Protein AF-A0A6S6XFE7-F1 (afdb_monomer)

Solvent-accessible surface area (backbone atoms only — not comparable to full-atom values): 9007 Å² total; per-residue (Å²): 123,80,76,71,53,58,62,53,54,54,52,50,56,54,49,50,52,53,52,51,52,51,52,52,52,51,52,53,51,52,51,51,49,54,49,52,53,47,33,71,75,68,75,52,85,57,64,68,59,50,47,52,50,53,47,52,53,53,53,48,52,41,51,51,50,44,54,56,30,67,76,46,82,43,77,68,50,52,52,58,37,51,48,53,51,55,52,50,51,60,73,65,46,89,60,57,76,66,56,47,50,51,51,52,52,50,50,51,48,55,51,46,48,57,58,59,51,49,52,60,62,48,60,55,55,54,54,51,53,56,49,56,53,51,55,53,56,55,62,59,65,76,60,70,86,85,79,84,86,74,82,87,81,83,135

Structure (mmCIF, N/CA/C/O backbone):
data_AF-A0A6S6XFE7-F1
#
_entry.id   AF-A0A6S6XFE7-F1
#
loop_
_atom_site.group_PDB
_atom_site.id
_atom_site.type_symbol
_atom_site.label_atom_id
_atom_site.label_alt_id
_atom_site.label_comp_id
_atom_site.label_asym_id
_atom_site.label_entity_id
_atom_site.label_seq_id
_atom_site.pdbx_PDB_ins_code
_atom_site.Cartn_x
_atom_site.Cartn_y
_atom_site.Cartn_z
_atom_site.occupancy
_atom_site.B_iso_or_equiv
_atom_site.auth_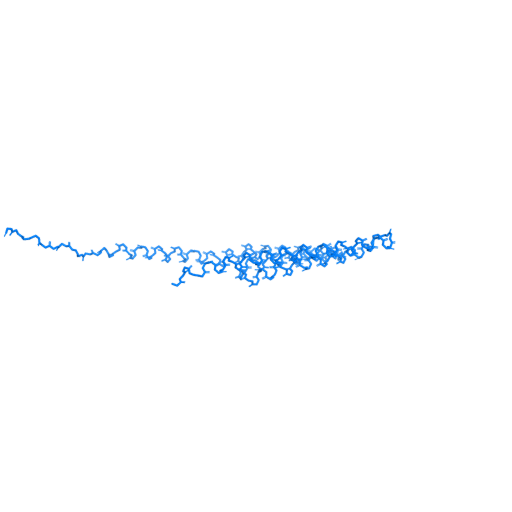seq_id
_atom_site.auth_comp_id
_atom_site.auth_asym_id
_atom_site.auth_atom_id
_atom_site.pdbx_PDB_model_num
ATOM 1 N N . MET A 1 1 ? -7.967 8.789 38.220 1.00 50.25 1 MET A N 1
ATOM 2 C CA . MET A 1 1 ? -7.028 7.968 37.408 1.00 50.25 1 MET A CA 1
ATOM 3 C C . MET A 1 1 ? -7.145 8.187 35.886 1.00 50.25 1 MET A C 1
ATOM 5 O O . MET A 1 1 ? -6.131 8.086 35.208 1.00 50.25 1 MET A O 1
ATOM 9 N N . ARG A 1 2 ? -8.332 8.508 35.330 1.00 52.59 2 ARG A N 1
ATOM 10 C CA . ARG A 1 2 ? -8.575 8.662 33.872 1.00 52.59 2 ARG A CA 1
ATOM 11 C C . ARG A 1 2 ? -7.815 9.801 33.164 1.00 52.59 2 ARG A C 1
ATOM 13 O O . ARG A 1 2 ? -7.691 9.763 31.944 1.00 52.59 2 ARG A O 1
ATOM 20 N N . GLU A 1 3 ? -7.271 10.774 33.892 1.00 58.19 3 GLU A N 1
ATOM 21 C CA . GLU A 1 3 ? -6.638 11.957 33.281 1.00 58.19 3 GLU A CA 1
ATOM 22 C C . GLU A 1 3 ? -5.161 11.768 32.900 1.00 58.19 3 GLU A C 1
ATOM 24 O O . GLU A 1 3 ? -4.676 12.426 31.985 1.00 58.19 3 GLU A O 1
ATOM 29 N N . LYS A 1 4 ? -4.448 10.803 33.503 1.00 55.44 4 LYS A N 1
ATOM 30 C CA . LYS A 1 4 ? -3.027 10.549 33.187 1.00 55.44 4 LYS A CA 1
ATOM 31 C C . LYS A 1 4 ? -2.800 9.601 31.999 1.00 55.44 4 LYS A C 1
ATOM 33 O O . LYS A 1 4 ? -1.686 9.538 31.490 1.00 55.44 4 LYS A O 1
ATOM 38 N N . MET A 1 5 ? -3.830 8.894 31.521 1.00 57.75 5 MET A N 1
ATOM 39 C CA . MET A 1 5 ? -3.700 7.915 30.422 1.00 57.75 5 MET A CA 1
ATOM 40 C C . MET A 1 5 ? -3.856 8.531 29.024 1.00 57.75 5 MET A C 1
ATOM 42 O O . MET A 1 5 ? -3.218 8.073 28.077 1.00 57.75 5 MET A O 1
ATOM 46 N N . ARG A 1 6 ? -4.647 9.605 28.895 1.00 61.66 6 ARG A N 1
ATOM 47 C CA . ARG A 1 6 ? -4.814 10.349 27.633 1.00 61.66 6 ARG A CA 1
ATOM 48 C C . ARG A 1 6 ? -3.485 10.854 27.036 1.00 61.66 6 ARG A C 1
ATOM 50 O O . ARG A 1 6 ? -3.272 10.619 25.846 1.00 61.66 6 ARG A O 1
ATOM 57 N N . PRO A 1 7 ? -2.556 11.464 27.804 1.00 68.69 7 PRO A N 1
ATOM 58 C CA . PRO A 1 7 ? -1.298 11.942 27.230 1.00 68.69 7 PRO A CA 1
ATOM 59 C C . PRO A 1 7 ? -0.345 10.811 26.817 1.00 68.69 7 PRO A C 1
ATOM 61 O O . PRO A 1 7 ? 0.437 11.001 25.893 1.00 68.69 7 PRO A O 1
ATOM 64 N N . VAL A 1 8 ? -0.404 9.633 27.448 1.00 70.88 8 VAL A N 1
ATOM 65 C CA . VAL A 1 8 ? 0.474 8.496 27.103 1.00 70.88 8 VAL A CA 1
ATOM 66 C C . VAL A 1 8 ? 0.076 7.889 25.759 1.00 70.88 8 VAL A C 1
ATOM 68 O O . VAL A 1 8 ? 0.927 7.691 24.898 1.00 70.88 8 VAL A O 1
ATOM 71 N N . ILE A 1 9 ? -1.223 7.669 25.546 1.00 76.25 9 ILE A N 1
ATOM 72 C CA . ILE A 1 9 ? -1.749 7.104 24.294 1.00 76.25 9 ILE A CA 1
ATOM 73 C C . ILE A 1 9 ? -1.513 8.074 23.127 1.00 76.25 9 ILE A C 1
ATOM 75 O O . ILE A 1 9 ? -1.117 7.652 22.040 1.00 76.25 9 ILE A O 1
ATOM 79 N N . SER A 1 10 ? -1.682 9.381 23.363 1.00 73.31 10 SER A N 1
ATOM 80 C CA . SER A 1 10 ? -1.418 10.403 22.344 1.00 73.31 10 SER A CA 1
ATOM 81 C C . SER A 1 10 ? 0.065 10.475 21.969 1.00 73.31 10 SER A C 1
ATOM 83 O O . SER A 1 10 ? 0.390 10.555 20.786 1.00 73.31 10 SER A O 1
ATOM 85 N N . LYS A 1 11 ? 0.974 10.388 22.952 1.00 78.38 11 LYS A N 1
ATOM 86 C CA . LYS A 1 11 ? 2.424 10.335 22.703 1.00 78.38 11 LYS A CA 1
ATOM 87 C C . LYS A 1 11 ? 2.825 9.078 21.934 1.00 78.38 11 LYS A C 1
ATOM 89 O O . LYS A 1 11 ? 3.657 9.159 21.039 1.00 78.38 11 LYS A O 1
ATOM 94 N N . LEU A 1 12 ? 2.215 7.936 22.250 1.00 79.50 12 LEU A N 1
ATOM 95 C CA . LEU A 1 12 ? 2.511 6.670 21.583 1.00 79.50 12 LEU A CA 1
ATOM 96 C C . LEU A 1 12 ? 2.054 6.679 20.117 1.00 79.50 12 LEU A C 1
ATOM 98 O O . LEU A 1 12 ? 2.823 6.297 19.243 1.00 79.50 12 LEU A O 1
ATOM 102 N N . SER A 1 13 ? 0.845 7.179 19.831 1.00 80.12 13 SER A N 1
ATOM 103 C CA . SER A 1 13 ? 0.352 7.313 18.451 1.00 80.12 13 SER A CA 1
ATOM 104 C C . SER A 1 13 ? 1.243 8.242 17.622 1.00 80.12 13 SER A C 1
ATOM 106 O O . SER A 1 13 ? 1.558 7.917 16.482 1.00 80.12 13 SER A O 1
ATOM 108 N N . HIS A 1 14 ? 1.684 9.358 18.208 1.00 82.12 14 HIS A N 1
ATOM 109 C CA . HIS A 1 14 ? 2.582 10.305 17.549 1.00 82.12 14 HIS A CA 1
ATOM 110 C C . HIS A 1 14 ? 3.985 9.715 17.318 1.00 82.12 14 HIS A C 1
ATOM 112 O O . HIS A 1 14 ? 4.611 9.969 16.292 1.00 82.12 14 HIS A O 1
ATOM 118 N N . LEU A 1 15 ? 4.489 8.898 18.250 1.00 84.81 15 LEU A N 1
ATOM 119 C CA . LEU A 1 15 ? 5.758 8.190 18.078 1.00 84.81 15 LEU A CA 1
ATOM 120 C C . LEU A 1 15 ? 5.676 7.175 16.933 1.00 84.81 15 LEU A C 1
ATOM 122 O O . LEU A 1 15 ? 6.583 7.124 16.108 1.00 84.81 15 LEU A O 1
ATOM 126 N N . LEU A 1 16 ? 4.588 6.401 16.848 1.00 83.06 16 LEU A N 1
ATOM 127 C CA . LEU A 1 16 ? 4.411 5.441 15.756 1.00 83.06 16 LEU A CA 1
ATOM 128 C C . LEU A 1 16 ? 4.315 6.122 14.393 1.00 83.06 16 LEU A C 1
ATOM 130 O O . LEU A 1 16 ? 4.826 5.582 13.418 1.00 83.06 16 LEU A O 1
ATOM 134 N N . GLU A 1 17 ? 3.705 7.299 14.316 1.00 82.44 17 GLU A N 1
ATOM 135 C CA . GLU A 1 17 ? 3.615 8.068 13.076 1.00 82.44 17 GLU A CA 1
ATOM 136 C C . GLU A 1 17 ? 4.996 8.525 12.589 1.00 82.44 17 GLU A C 1
ATOM 138 O O . GLU A 1 17 ? 5.351 8.283 11.434 1.00 82.44 17 GLU A O 1
ATOM 143 N N . ILE A 1 18 ? 5.819 9.073 13.491 1.00 88.62 18 ILE A N 1
ATOM 144 C CA . ILE A 1 18 ? 7.201 9.465 13.177 1.00 88.62 18 ILE A CA 1
ATOM 145 C C . ILE A 1 18 ? 8.028 8.250 12.749 1.00 88.62 18 ILE A C 1
ATOM 147 O O . ILE A 1 18 ? 8.704 8.294 11.723 1.00 88.62 18 ILE A O 1
ATOM 151 N N . VAL A 1 19 ? 7.973 7.160 13.518 1.00 87.94 19 VAL A N 1
ATOM 152 C CA . VAL A 1 19 ? 8.752 5.945 13.242 1.00 87.94 19 VAL A CA 1
ATOM 153 C C . VAL A 1 19 ? 8.346 5.338 11.899 1.00 87.94 19 VAL A C 1
ATOM 155 O O . VAL A 1 19 ? 9.211 5.028 11.085 1.00 87.94 19 VAL A O 1
ATOM 158 N N . THR A 1 20 ? 7.044 5.222 11.628 1.00 84.44 20 THR A N 1
ATOM 159 C CA . THR A 1 20 ? 6.536 4.663 10.366 1.00 84.44 20 THR A CA 1
ATOM 160 C C . THR A 1 20 ? 6.945 5.530 9.179 1.00 84.44 20 THR A C 1
ATOM 162 O O . THR A 1 20 ? 7.426 5.004 8.180 1.00 84.44 20 THR A O 1
ATOM 165 N N . SER A 1 21 ? 6.823 6.855 9.300 1.00 87.81 21 SER A N 1
ATOM 166 C CA . SER A 1 21 ? 7.243 7.792 8.254 1.00 87.81 21 SER A CA 1
ATOM 167 C C . SER A 1 21 ? 8.740 7.666 7.949 1.00 87.81 21 SER A C 1
ATOM 169 O O . SER A 1 21 ? 9.130 7.521 6.790 1.00 87.81 21 SER A O 1
ATOM 171 N N . LEU A 1 22 ? 9.583 7.608 8.986 1.00 92.38 22 LEU A N 1
ATOM 172 C CA . LEU A 1 22 ? 11.029 7.453 8.830 1.00 92.38 22 LEU A CA 1
ATOM 173 C C . LEU A 1 22 ? 11.400 6.125 8.155 1.00 92.38 22 LEU A C 1
ATOM 175 O O . LEU A 1 22 ? 12.251 6.100 7.268 1.00 92.38 22 LEU A O 1
ATOM 179 N N . ILE A 1 23 ? 10.743 5.031 8.549 1.00 88.56 23 ILE A N 1
ATOM 180 C CA . ILE A 1 23 ? 10.961 3.701 7.974 1.00 88.56 23 ILE A CA 1
ATOM 181 C C . ILE A 1 23 ? 10.604 3.683 6.478 1.00 88.56 23 ILE A C 1
ATOM 183 O O . ILE A 1 23 ? 11.385 3.163 5.679 1.00 88.56 23 ILE A O 1
ATOM 187 N N . ILE A 1 24 ? 9.471 4.280 6.086 1.00 88.00 24 ILE A N 1
ATOM 188 C CA . ILE A 1 24 ? 9.057 4.367 4.675 1.00 88.00 24 ILE A CA 1
ATOM 189 C C . ILE A 1 24 ? 10.077 5.169 3.875 1.00 88.00 24 ILE A C 1
ATOM 191 O O . ILE A 1 24 ? 10.543 4.705 2.836 1.00 88.00 24 ILE A O 1
ATOM 195 N N . ILE A 1 25 ? 10.454 6.351 4.370 1.00 91.94 25 ILE A N 1
ATOM 196 C CA . ILE A 1 25 ? 11.419 7.220 3.692 1.00 91.94 25 ILE A CA 1
ATOM 197 C C . ILE A 1 25 ? 12.747 6.484 3.498 1.00 91.94 25 ILE A C 1
ATOM 199 O O . ILE A 1 25 ? 13.281 6.477 2.391 1.00 91.94 25 ILE A O 1
ATOM 203 N N . ALA A 1 26 ? 13.257 5.819 4.538 1.00 91.38 26 ALA A N 1
ATOM 204 C CA . ALA A 1 26 ? 14.511 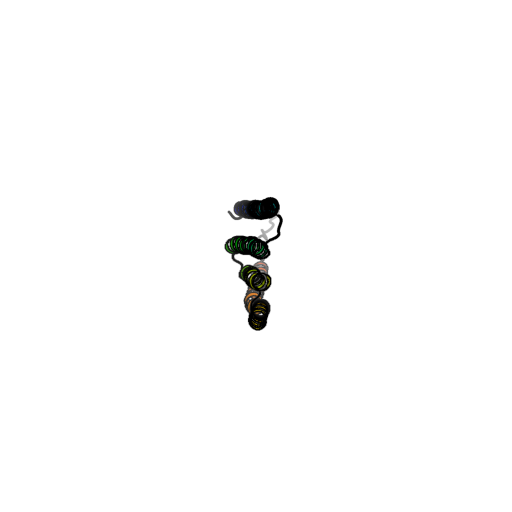5.078 4.463 1.00 91.38 26 ALA A CA 1
ATOM 205 C C . ALA A 1 26 ? 14.447 3.921 3.453 1.00 91.38 26 ALA A C 1
ATOM 207 O O . ALA A 1 26 ? 15.374 3.747 2.664 1.00 91.38 26 ALA A O 1
ATOM 208 N N . ALA A 1 27 ? 13.361 3.146 3.435 1.00 89.75 27 ALA A N 1
ATOM 209 C CA . ALA A 1 27 ? 13.211 2.030 2.504 1.00 89.75 27 ALA A CA 1
ATOM 210 C C . ALA A 1 27 ? 13.057 2.475 1.049 1.00 89.75 27 ALA A C 1
ATOM 212 O O . ALA A 1 27 ? 13.689 1.899 0.163 1.00 89.75 27 ALA A O 1
ATOM 213 N N . VAL A 1 28 ? 12.267 3.523 0.804 1.00 90.44 28 VAL A N 1
ATOM 214 C CA . VAL A 1 28 ? 12.125 4.113 -0.531 1.00 90.44 28 VAL A CA 1
ATOM 215 C C . VAL A 1 28 ? 13.466 4.681 -0.995 1.00 90.44 28 VAL A C 1
ATOM 217 O O . VAL A 1 28 ? 13.889 4.392 -2.111 1.00 90.44 28 VAL A O 1
ATOM 220 N N . ALA A 1 29 ? 14.185 5.409 -0.134 1.00 93.19 29 ALA A N 1
ATOM 221 C CA . ALA A 1 29 ? 15.499 5.960 -0.459 1.00 93.19 29 ALA A CA 1
ATOM 222 C C . ALA A 1 29 ? 16.529 4.865 -0.774 1.00 93.19 29 ALA A C 1
ATOM 224 O O . ALA A 1 29 ? 17.205 4.944 -1.799 1.00 93.19 29 ALA A O 1
ATOM 225 N N . MET A 1 30 ? 16.621 3.821 0.058 1.00 91.25 30 MET A N 1
ATOM 226 C CA . MET A 1 30 ? 17.517 2.686 -0.186 1.00 91.25 30 MET A CA 1
ATOM 227 C C . MET A 1 30 ? 17.195 1.980 -1.500 1.00 91.25 30 MET A C 1
ATOM 229 O O . MET A 1 30 ? 18.103 1.634 -2.253 1.00 91.25 30 MET A O 1
ATOM 233 N N . GLY A 1 31 ? 15.915 1.776 -1.799 1.00 89.25 31 GLY A N 1
ATOM 234 C CA . GLY A 1 31 ? 15.532 1.086 -3.017 1.00 89.25 31 GLY A CA 1
ATOM 235 C C . GLY A 1 31 ? 15.735 1.936 -4.283 1.00 89.25 31 GLY A C 1
ATOM 236 O O . GLY A 1 31 ? 16.227 1.404 -5.276 1.00 89.25 31 GLY A O 1
ATOM 237 N N . ILE A 1 32 ? 15.475 3.251 -4.235 1.00 90.62 32 ILE A N 1
ATOM 238 C CA . ILE A 1 32 ? 15.836 4.182 -5.322 1.00 90.62 32 ILE A CA 1
ATOM 239 C C . ILE A 1 32 ? 17.350 4.180 -5.534 1.00 90.62 32 ILE A C 1
ATOM 241 O O . ILE A 1 32 ? 17.804 4.076 -6.670 1.00 90.62 32 ILE A O 1
ATOM 245 N N . PHE A 1 33 ? 18.135 4.255 -4.456 1.00 92.62 33 PHE A N 1
ATOM 246 C CA . PHE A 1 33 ? 19.593 4.219 -4.533 1.00 92.62 33 PHE A CA 1
ATOM 247 C C . PHE A 1 33 ? 20.095 2.923 -5.179 1.00 92.62 33 PHE A C 1
ATOM 249 O O . PHE A 1 33 ? 20.911 2.967 -6.096 1.00 92.62 33 PHE A O 1
ATOM 256 N N . HIS A 1 34 ? 19.563 1.773 -4.759 1.00 89.62 34 HIS A N 1
ATOM 257 C CA . HIS A 1 34 ? 19.908 0.478 -5.340 1.00 89.62 34 HIS A CA 1
ATOM 258 C C . HIS A 1 34 ? 19.582 0.415 -6.841 1.00 89.62 34 HIS A C 1
ATOM 260 O O . HIS A 1 34 ? 20.397 -0.071 -7.624 1.00 89.62 34 HIS A O 1
ATOM 266 N N . MET A 1 35 ? 18.435 0.962 -7.260 1.00 88.50 35 MET A N 1
ATOM 267 C CA . MET A 1 35 ? 18.076 1.045 -8.679 1.00 88.50 35 MET A CA 1
ATOM 268 C C . MET A 1 35 ? 18.977 2.004 -9.464 1.00 88.50 35 MET A C 1
ATOM 270 O O . MET A 1 35 ? 19.424 1.673 -10.558 1.00 88.50 35 MET A O 1
ATOM 274 N N . ALA A 1 36 ? 19.300 3.167 -8.898 1.00 89.88 36 ALA A N 1
ATOM 275 C CA . ALA A 1 36 ? 20.181 4.143 -9.530 1.00 89.88 36 ALA A CA 1
ATOM 276 C C . ALA A 1 36 ? 21.588 3.572 -9.763 1.00 89.88 36 ALA A C 1
ATOM 278 O O . ALA A 1 36 ? 22.132 3.715 -10.857 1.00 89.88 36 ALA A O 1
ATOM 279 N N . VAL A 1 37 ? 22.151 2.874 -8.768 1.00 90.50 37 VAL A N 1
ATOM 280 C CA . VAL A 1 37 ? 23.436 2.172 -8.909 1.00 90.50 37 VAL A CA 1
ATOM 281 C C . VAL A 1 37 ? 23.342 1.103 -9.993 1.00 90.50 37 VAL A C 1
ATOM 283 O O . VAL A 1 37 ? 24.214 1.048 -10.853 1.00 90.50 37 VAL A O 1
ATOM 286 N N . TYR A 1 38 ? 22.276 0.298 -9.998 1.00 88.44 38 TYR A N 1
ATOM 287 C CA . TYR A 1 38 ? 22.088 -0.758 -10.991 1.00 88.44 38 TYR A CA 1
ATOM 288 C C . TYR A 1 38 ? 22.055 -0.223 -12.431 1.00 88.44 38 TYR A C 1
ATOM 290 O O . TYR A 1 38 ? 22.744 -0.764 -13.298 1.00 88.44 38 TYR A O 1
ATOM 298 N N . ILE A 1 39 ? 21.298 0.849 -12.681 1.00 89.75 39 ILE A N 1
ATOM 299 C CA . ILE A 1 39 ? 21.214 1.487 -14.004 1.00 89.75 39 ILE A CA 1
ATOM 300 C C . ILE A 1 39 ? 22.572 2.079 -14.388 1.00 89.75 39 ILE A C 1
ATOM 302 O O . ILE A 1 39 ? 23.023 1.906 -15.516 1.00 89.75 39 ILE A O 1
ATOM 306 N N . PHE A 1 40 ? 23.258 2.732 -13.446 1.00 90.12 40 PHE A N 1
ATOM 307 C CA . PHE A 1 40 ? 24.573 3.319 -13.698 1.00 90.12 40 PHE A CA 1
ATOM 308 C C . PHE A 1 40 ? 25.637 2.267 -14.047 1.00 90.12 40 PHE A C 1
ATOM 310 O O . PHE A 1 40 ? 26.477 2.512 -14.909 1.00 90.12 40 PHE A O 1
ATOM 317 N N . THR A 1 41 ? 25.609 1.091 -13.409 1.00 90.06 41 THR A N 1
ATOM 318 C CA . THR A 1 41 ? 26.601 0.033 -13.655 1.00 90.06 41 THR A CA 1
ATOM 319 C C . THR A 1 41 ? 26.321 -0.790 -14.907 1.00 90.06 41 THR A C 1
ATOM 321 O O . THR A 1 41 ? 27.268 -1.231 -15.550 1.00 90.06 41 THR A O 1
ATOM 324 N N . ASN A 1 42 ? 25.049 -1.033 -15.239 1.00 88.50 42 ASN A N 1
ATOM 325 C CA . ASN A 1 42 ? 24.672 -1.949 -16.324 1.00 88.50 42 ASN A CA 1
ATOM 326 C C . ASN A 1 42 ? 24.223 -1.227 -17.603 1.00 88.50 42 ASN A C 1
ATOM 328 O O . ASN A 1 42 ? 24.185 -1.848 -18.659 1.00 88.50 42 ASN A O 1
ATOM 332 N N . GLY A 1 43 ? 23.898 0.068 -17.527 1.00 86.44 43 GLY A N 1
ATOM 333 C CA . GLY A 1 43 ? 23.470 0.870 -18.676 1.00 86.44 43 GLY A CA 1
ATOM 334 C C . GLY A 1 43 ? 22.070 0.544 -19.207 1.00 86.44 43 GLY A C 1
ATOM 335 O O . GLY A 1 43 ? 21.684 1.103 -20.229 1.00 86.44 43 GLY A O 1
ATOM 336 N N . ASP A 1 44 ? 21.316 -0.325 -18.530 1.00 84.69 44 ASP A N 1
ATOM 337 C CA . ASP A 1 44 ? 19.974 -0.750 -18.935 1.00 84.69 44 ASP A CA 1
ATOM 338 C C . ASP A 1 44 ? 19.036 -0.883 -17.723 1.00 84.69 44 ASP A C 1
ATOM 340 O O . ASP A 1 44 ? 19.471 -1.060 -16.578 1.00 84.69 44 ASP A O 1
ATOM 344 N N . VAL A 1 45 ? 17.734 -0.781 -17.982 1.00 81.81 45 VAL A N 1
ATOM 345 C CA . VAL A 1 45 ? 16.668 -0.970 -16.999 1.00 81.81 45 VAL A CA 1
ATOM 346 C C . VAL A 1 45 ? 16.135 -2.390 -17.136 1.00 81.81 45 VAL A C 1
ATOM 348 O O . VAL A 1 45 ? 15.317 -2.692 -18.001 1.00 81.81 45 VAL A O 1
ATOM 351 N N . ASP A 1 46 ? 16.565 -3.269 -16.236 1.00 85.75 46 ASP A N 1
ATOM 352 C CA . ASP A 1 46 ? 16.009 -4.617 -16.148 1.00 85.75 46 ASP A CA 1
ATOM 353 C C . ASP A 1 46 ? 14.593 -4.558 -15.551 1.00 85.75 46 ASP A C 1
ATOM 355 O O . ASP A 1 46 ? 14.395 -4.280 -14.361 1.00 85.75 46 ASP A O 1
ATOM 359 N N . GLN A 1 47 ? 13.605 -4.840 -16.400 1.00 83.44 47 GLN A N 1
ATOM 360 C CA . GLN A 1 47 ? 12.186 -4.878 -16.055 1.00 83.44 47 GLN A CA 1
ATOM 361 C C . GLN A 1 47 ? 11.896 -5.810 -14.865 1.00 83.44 47 GLN A C 1
ATOM 363 O O . GLN A 1 47 ? 11.099 -5.468 -13.994 1.00 83.44 47 GLN A O 1
ATOM 368 N N . SER A 1 48 ? 12.592 -6.945 -14.754 1.00 84.88 48 SER A N 1
ATOM 369 C CA . SER A 1 48 ? 12.422 -7.889 -13.640 1.00 84.88 48 SER A CA 1
ATOM 370 C C . SER A 1 48 ? 12.917 -7.302 -12.315 1.00 84.88 48 SER A C 1
ATOM 372 O O . SER A 1 48 ? 12.292 -7.459 -11.257 1.00 84.88 48 SER A O 1
ATOM 374 N N . LYS A 1 49 ? 14.025 -6.552 -12.352 1.00 83.12 49 LYS A N 1
ATOM 375 C CA . LYS A 1 49 ? 14.545 -5.837 -11.175 1.00 83.12 49 LYS A CA 1
ATOM 376 C C . LYS A 1 49 ? 13.621 -4.700 -10.765 1.00 83.12 49 LYS A C 1
ATOM 378 O O . LYS A 1 49 ? 13.447 -4.471 -9.568 1.00 83.12 49 LYS A O 1
ATOM 383 N N . PHE A 1 50 ? 13.016 -4.019 -11.735 1.00 83.62 50 PHE A N 1
ATOM 384 C CA . PHE A 1 50 ? 12.013 -2.990 -11.492 1.00 83.62 50 PHE A CA 1
ATOM 385 C C . PHE A 1 50 ? 10.769 -3.583 -10.822 1.00 83.62 50 PHE A C 1
ATOM 387 O O . PHE A 1 50 ? 10.394 -3.139 -9.740 1.00 83.62 50 PHE A O 1
ATOM 394 N N . GLU A 1 51 ? 10.195 -4.653 -11.369 1.00 85.75 51 GLU A N 1
ATOM 395 C CA . GLU A 1 51 ? 9.052 -5.355 -10.770 1.00 85.75 51 GLU A CA 1
ATOM 396 C C . GLU A 1 51 ? 9.357 -5.844 -9.349 1.00 85.75 51 GLU A C 1
ATOM 398 O O . GLU A 1 51 ? 8.569 -5.620 -8.428 1.00 85.75 51 GLU A O 1
ATOM 403 N N . THR A 1 52 ? 10.546 -6.412 -9.129 1.00 86.44 52 THR A N 1
ATOM 404 C CA . THR A 1 52 ? 11.005 -6.839 -7.796 1.00 86.44 52 THR A CA 1
ATOM 405 C C . THR A 1 52 ? 11.132 -5.661 -6.822 1.00 86.44 52 THR A C 1
ATOM 407 O O . THR A 1 52 ? 10.784 -5.775 -5.645 1.00 86.44 52 THR A O 1
ATOM 410 N N . PHE A 1 53 ? 11.604 -4.504 -7.287 1.00 85.81 53 PHE A N 1
ATOM 411 C CA . PHE A 1 53 ? 11.698 -3.291 -6.476 1.00 85.81 53 PHE A CA 1
ATOM 412 C C . PHE A 1 53 ? 10.313 -2.781 -6.049 1.00 85.81 53 PHE A C 1
ATOM 414 O O . PHE A 1 53 ? 10.087 -2.554 -4.856 1.00 85.81 53 PHE A O 1
ATOM 421 N N . PHE A 1 54 ? 9.361 -2.686 -6.983 1.00 86.56 54 PHE A N 1
ATOM 422 C CA . PHE A 1 54 ? 7.972 -2.330 -6.666 1.00 86.56 54 PHE A CA 1
ATOM 423 C C . PHE A 1 54 ? 7.340 -3.339 -5.714 1.00 86.56 54 PHE A C 1
ATOM 425 O O . PHE A 1 54 ? 6.650 -2.959 -4.762 1.00 86.56 54 PHE A O 1
ATOM 432 N N . ALA A 1 55 ? 7.630 -4.624 -5.918 1.00 87.81 55 ALA A N 1
ATOM 433 C CA . ALA A 1 55 ? 7.185 -5.677 -5.033 1.00 87.81 55 ALA A CA 1
ATOM 434 C C . ALA A 1 55 ? 7.671 -5.459 -3.601 1.00 87.81 55 ALA A C 1
ATOM 436 O O . ALA A 1 55 ? 6.857 -5.499 -2.675 1.00 87.81 55 ALA A O 1
ATOM 437 N N . ASN A 1 56 ? 8.954 -5.176 -3.411 1.00 88.75 56 ASN A N 1
ATOM 438 C CA . ASN A 1 56 ? 9.528 -4.972 -2.087 1.00 88.75 56 ASN A CA 1
ATOM 439 C C . ASN A 1 56 ? 8.932 -3.749 -1.379 1.00 88.75 56 ASN A C 1
ATOM 441 O O . ASN A 1 56 ? 8.552 -3.858 -0.212 1.00 88.75 56 ASN A O 1
ATOM 445 N N . ILE A 1 57 ? 8.769 -2.620 -2.081 1.00 88.19 57 ILE A N 1
ATOM 446 C CA . ILE A 1 57 ? 8.157 -1.415 -1.497 1.00 88.19 57 ILE A CA 1
ATOM 447 C C . ILE A 1 57 ? 6.714 -1.688 -1.088 1.00 88.19 57 ILE A C 1
ATOM 449 O O . ILE A 1 57 ? 6.343 -1.451 0.059 1.00 88.19 57 ILE A O 1
ATOM 453 N N . MET A 1 58 ? 5.895 -2.217 -1.998 1.00 88.31 58 MET A N 1
ATOM 454 C CA . MET A 1 58 ? 4.483 -2.453 -1.712 1.00 88.31 58 MET A CA 1
ATOM 455 C C . MET A 1 58 ? 4.304 -3.470 -0.570 1.00 88.31 58 MET A C 1
ATOM 457 O O . MET A 1 58 ? 3.438 -3.280 0.278 1.00 88.31 58 MET A O 1
ATOM 461 N N . SER A 1 59 ? 5.152 -4.508 -0.485 1.00 87.69 59 SER A N 1
ATOM 462 C CA . SER A 1 59 ? 5.156 -5.450 0.651 1.00 87.69 59 SER A CA 1
ATOM 463 C C . SER A 1 59 ? 5.463 -4.749 1.968 1.00 87.69 59 SER A C 1
ATOM 465 O O . SER A 1 59 ? 4.849 -5.049 2.991 1.00 87.69 59 SER A O 1
ATOM 467 N N . MET A 1 60 ? 6.408 -3.811 1.948 1.00 87.44 60 MET A N 1
ATOM 468 C CA . MET A 1 60 ? 6.764 -3.049 3.133 1.00 87.44 60 MET A CA 1
ATOM 469 C C . MET A 1 60 ? 5.613 -2.146 3.583 1.00 87.44 60 MET A C 1
ATOM 471 O O . MET A 1 60 ? 5.286 -2.127 4.765 1.00 87.44 60 MET A O 1
ATOM 475 N N . VAL A 1 61 ? 4.951 -1.456 2.649 1.00 85.75 61 VAL A N 1
ATOM 476 C CA . VAL A 1 61 ? 3.793 -0.600 2.951 1.00 85.75 61 VAL A CA 1
ATOM 477 C C . VAL A 1 61 ? 2.647 -1.422 3.554 1.00 85.75 61 VAL A C 1
ATOM 479 O O . VAL A 1 61 ? 2.121 -1.030 4.594 1.00 85.75 61 VAL A O 1
ATOM 482 N N . VAL A 1 62 ? 2.327 -2.599 2.989 1.00 88.12 62 VAL A N 1
ATOM 483 C CA . VAL A 1 62 ? 1.331 -3.530 3.567 1.00 88.12 62 VAL A CA 1
ATOM 484 C C . VAL A 1 62 ? 1.728 -3.917 4.995 1.00 88.12 62 VAL A C 1
ATOM 486 O O . VAL A 1 62 ? 0.903 -3.873 5.905 1.00 88.12 62 VAL A O 1
ATOM 489 N N . GLY A 1 63 ? 2.996 -4.285 5.208 1.00 86.38 63 GLY A N 1
ATOM 490 C CA . GLY A 1 63 ? 3.507 -4.683 6.521 1.00 86.38 63 GLY A CA 1
ATOM 491 C C . GLY A 1 63 ? 3.431 -3.562 7.561 1.00 86.38 63 GLY A C 1
ATOM 492 O O . GLY A 1 63 ? 3.091 -3.808 8.717 1.00 86.38 63 GLY A O 1
ATOM 493 N N . LEU A 1 64 ? 3.689 -2.319 7.160 1.00 85.19 64 LEU A N 1
ATOM 494 C CA . LEU A 1 64 ? 3.608 -1.158 8.046 1.00 85.19 64 LEU A CA 1
ATOM 495 C C . LEU A 1 64 ? 2.165 -0.807 8.407 1.00 85.19 64 LEU A C 1
ATOM 497 O O . LEU A 1 64 ? 1.874 -0.535 9.575 1.00 85.19 64 LEU A O 1
ATOM 501 N N . GLU A 1 65 ? 1.246 -0.865 7.443 1.00 83.06 65 GLU A N 1
ATOM 502 C CA . GLU A 1 65 ? -0.174 -0.707 7.750 1.00 83.06 65 GLU A CA 1
ATOM 503 C C . GLU A 1 65 ? -0.685 -1.829 8.655 1.00 83.06 65 GLU A C 1
ATOM 505 O O . GLU A 1 65 ? -1.443 -1.566 9.590 1.00 83.06 65 GLU A O 1
ATOM 510 N N . PHE A 1 66 ? -0.213 -3.059 8.442 1.00 83.38 66 PHE A N 1
ATOM 511 C CA . PHE A 1 66 ? -0.523 -4.192 9.303 1.00 83.38 66 PHE A CA 1
ATOM 512 C C . PHE A 1 66 ? -0.073 -3.947 10.751 1.00 83.38 66 PHE A C 1
ATOM 514 O O . PHE A 1 66 ? -0.876 -4.108 11.666 1.00 83.38 66 PHE A O 1
ATOM 521 N N . VAL A 1 67 ? 1.154 -3.466 10.986 1.00 81.19 67 VAL A N 1
ATOM 522 C CA . VAL A 1 67 ? 1.640 -3.118 12.339 1.00 81.19 67 VAL A CA 1
ATOM 523 C C . VAL A 1 67 ? 0.788 -2.018 12.981 1.00 81.19 67 VAL A C 1
ATOM 525 O O . VAL A 1 67 ? 0.369 -2.146 14.133 1.00 81.19 67 VAL A O 1
ATOM 528 N N . LYS A 1 68 ? 0.467 -0.953 12.238 1.00 76.44 68 LYS A N 1
ATOM 529 C CA . LYS A 1 68 ? -0.434 0.121 12.700 1.00 76.44 68 LYS A CA 1
ATOM 530 C C . LYS A 1 68 ? -1.821 -0.416 13.074 1.00 76.44 68 LYS A C 1
ATOM 532 O O . LYS A 1 68 ? -2.445 0.078 14.016 1.00 76.44 68 LYS A O 1
ATOM 537 N N . MET A 1 69 ? -2.290 -1.426 12.354 1.00 81.25 69 MET A N 1
ATOM 538 C CA . MET A 1 69 ? -3.575 -2.073 12.574 1.00 81.25 69 MET A CA 1
ATOM 539 C C . MET A 1 69 ? -3.553 -3.092 13.728 1.00 81.25 69 MET A C 1
ATOM 541 O O . MET A 1 69 ? -4.545 -3.221 14.437 1.00 81.25 69 MET A O 1
ATOM 545 N N . LEU A 1 70 ? -2.417 -3.729 14.026 1.00 73.00 70 LEU A N 1
ATOM 546 C CA . LEU A 1 70 ? -2.254 -4.521 15.254 1.00 73.00 70 LEU A CA 1
ATOM 547 C C . LEU A 1 70 ? -2.343 -3.649 16.513 1.00 73.00 70 LEU A C 1
ATOM 549 O O . LEU A 1 70 ? -2.898 -4.068 17.525 1.00 73.00 70 LEU A O 1
ATOM 553 N N . VAL A 1 71 ? -1.822 -2.420 16.445 1.00 73.38 71 VAL A N 1
ATOM 554 C CA . VAL A 1 71 ? -1.873 -1.461 17.562 1.00 73.38 71 VAL A CA 1
ATOM 555 C C . VAL A 1 71 ? -3.273 -0.868 17.726 1.00 73.38 71 VAL A C 1
ATOM 557 O O . VAL A 1 71 ? -3.752 -0.684 18.845 1.00 73.38 71 VAL A O 1
ATOM 560 N N . ARG A 1 72 ? -3.952 -0.562 16.616 1.00 67.25 72 ARG A N 1
ATOM 561 C CA . ARG A 1 72 ? -5.347 -0.114 16.603 1.00 67.25 72 ARG A CA 1
ATOM 562 C C . ARG A 1 72 ? -6.226 -1.279 16.196 1.00 67.25 72 ARG A C 1
ATOM 564 O O . ARG A 1 72 ? -6.591 -1.384 15.033 1.00 67.25 72 ARG A O 1
ATOM 571 N N . GLN A 1 73 ? -6.567 -2.117 17.169 1.00 69.62 73 GLN A N 1
ATOM 572 C CA . GLN A 1 73 ? -7.339 -3.346 16.990 1.00 69.62 73 GLN A CA 1
ATOM 573 C C . GLN A 1 73 ? -8.806 -3.058 16.606 1.00 69.62 73 GLN A C 1
ATOM 575 O O . GLN A 1 73 ? -9.742 -3.350 17.347 1.00 69.62 73 GLN A O 1
ATOM 580 N N . THR A 1 74 ? -9.017 -2.424 15.451 1.00 74.50 74 THR A N 1
ATOM 581 C CA . THR A 1 74 ? -10.323 -2.203 14.846 1.00 74.50 74 THR A CA 1
ATOM 582 C C . THR A 1 74 ? -10.468 -3.170 13.676 1.00 74.50 74 THR A C 1
ATOM 584 O O . THR A 1 74 ? -9.631 -3.194 12.773 1.00 74.50 74 THR A O 1
ATOM 587 N N . PRO A 1 75 ? -11.541 -3.971 13.638 1.00 68.75 75 PRO A N 1
ATOM 588 C CA . PRO A 1 75 ? -11.721 -4.938 12.562 1.00 68.75 75 PRO A CA 1
ATOM 589 C C . PRO A 1 75 ? -11.878 -4.251 11.189 1.00 68.75 75 PRO A C 1
ATOM 591 O O . PRO A 1 75 ? -11.597 -4.863 10.164 1.00 68.75 75 PRO A O 1
ATOM 594 N N . ALA A 1 76 ? -12.272 -2.970 11.149 1.00 73.88 76 ALA A N 1
ATOM 595 C CA . ALA A 1 76 ? -12.358 -2.184 9.915 1.00 73.88 76 ALA A CA 1
ATOM 596 C C . ALA A 1 76 ? -10.977 -1.906 9.298 1.00 73.88 76 ALA A C 1
ATOM 598 O O . ALA A 1 76 ? -10.824 -2.018 8.085 1.00 73.88 76 ALA A O 1
ATOM 599 N N . ALA A 1 77 ? -9.964 -1.624 10.126 1.00 77.69 77 ALA A N 1
ATOM 600 C CA . ALA A 1 77 ? -8.599 -1.430 9.647 1.00 77.69 77 ALA A CA 1
ATOM 601 C C . ALA A 1 77 ? -8.021 -2.729 9.060 1.00 77.69 77 ALA A C 1
ATOM 603 O O . ALA A 1 77 ? -7.205 -2.675 8.145 1.00 77.69 77 ALA A O 1
ATOM 604 N N . VAL A 1 78 ? -8.475 -3.897 9.536 1.00 81.38 78 VAL A N 1
ATOM 605 C CA . VAL A 1 78 ? -8.072 -5.199 8.980 1.00 81.38 78 VAL A CA 1
ATOM 606 C C . VAL A 1 78 ? -8.442 -5.321 7.512 1.00 81.38 78 VAL A C 1
ATOM 608 O O . VAL A 1 78 ? -7.624 -5.750 6.700 1.00 81.38 78 VAL A O 1
ATOM 611 N N . LEU A 1 79 ? -9.655 -4.895 7.167 1.00 85.75 79 LEU A N 1
ATOM 612 C CA . LEU A 1 79 ? -10.139 -4.950 5.797 1.00 85.75 79 LEU A CA 1
ATOM 613 C C . LEU A 1 79 ? -9.383 -3.998 4.870 1.00 85.75 79 LEU A C 1
ATOM 615 O O . LEU A 1 79 ? -9.102 -4.388 3.743 1.00 85.75 79 LEU A O 1
ATOM 619 N N . ASP A 1 80 ? -9.028 -2.796 5.331 1.00 82.19 80 ASP A N 1
ATOM 620 C CA . ASP A 1 80 ? -8.275 -1.835 4.513 1.00 82.19 80 ASP A CA 1
ATOM 621 C C . ASP A 1 80 ? -6.891 -2.398 4.125 1.00 82.19 80 ASP A C 1
ATOM 623 O O . ASP A 1 80 ? -6.511 -2.361 2.953 1.00 82.19 80 ASP A O 1
ATOM 627 N N . VAL A 1 81 ? -6.188 -3.036 5.068 1.00 85.31 81 VAL A N 1
ATOM 628 C CA . VAL A 1 81 ? -4.873 -3.652 4.805 1.00 85.31 81 VAL A CA 1
ATOM 629 C C . VAL A 1 81 ? -4.983 -4.919 3.956 1.00 85.31 81 VAL A C 1
ATOM 631 O O . VAL A 1 81 ? -4.163 -5.138 3.064 1.00 85.31 81 VAL A O 1
ATOM 634 N N . LEU A 1 82 ? -6.000 -5.756 4.189 1.00 87.75 82 LEU A N 1
ATOM 635 C CA . LEU A 1 82 ? -6.263 -6.936 3.356 1.00 87.75 82 LEU A CA 1
ATOM 636 C C . LEU A 1 82 ? -6.561 -6.542 1.904 1.00 87.75 82 LEU A C 1
ATOM 638 O O . LEU A 1 82 ? -6.062 -7.182 0.979 1.00 87.75 82 LEU A O 1
ATOM 642 N N . LEU A 1 83 ? -7.333 -5.472 1.703 1.00 88.50 83 LEU A N 1
ATOM 643 C CA . LEU A 1 83 ? -7.625 -4.930 0.380 1.00 88.50 83 LEU A CA 1
ATOM 644 C C . LEU A 1 83 ? -6.335 -4.512 -0.334 1.00 88.50 83 LEU A C 1
ATOM 646 O O . LEU A 1 83 ? -6.117 -4.885 -1.487 1.00 88.50 83 LEU A O 1
ATOM 650 N N . PHE A 1 84 ? -5.462 -3.784 0.369 1.00 87.12 84 PHE A N 1
ATOM 651 C CA . PHE A 1 84 ? -4.177 -3.337 -0.161 1.00 87.12 84 PHE A CA 1
ATOM 652 C C . PHE A 1 84 ? -3.240 -4.515 -0.481 1.00 87.12 84 PHE A C 1
ATOM 654 O O . PHE A 1 84 ? -2.589 -4.529 -1.529 1.00 87.12 84 PHE A O 1
ATOM 661 N N . ALA A 1 85 ? -3.232 -5.555 0.359 1.00 88.19 85 ALA A N 1
ATOM 662 C CA . ALA A 1 85 ? -2.437 -6.762 0.148 1.00 88.19 85 ALA A CA 1
ATOM 663 C C . ALA A 1 85 ? -2.846 -7.534 -1.119 1.00 88.19 85 ALA A C 1
ATOM 665 O O . ALA A 1 85 ? -1.975 -7.945 -1.888 1.00 88.19 85 ALA A O 1
ATOM 666 N N . VAL A 1 86 ? -4.151 -7.707 -1.355 1.00 88.81 86 VAL A N 1
ATOM 667 C CA . VAL A 1 86 ? -4.667 -8.409 -2.544 1.00 88.81 86 VAL A CA 1
ATOM 668 C C . VAL A 1 86 ? -4.483 -7.560 -3.803 1.00 88.81 86 VAL A C 1
ATOM 670 O O . VAL A 1 86 ? -4.002 -8.064 -4.816 1.00 88.81 86 VAL A O 1
ATOM 673 N N . ALA A 1 87 ? -4.785 -6.260 -3.743 1.00 87.81 87 ALA A N 1
ATOM 674 C CA . ALA A 1 87 ? -4.637 -5.358 -4.888 1.00 87.81 87 ALA A CA 1
ATOM 675 C C . ALA A 1 87 ? -3.188 -5.300 -5.399 1.00 87.81 87 ALA A C 1
ATOM 677 O O . ALA A 1 87 ? -2.945 -5.347 -6.604 1.00 87.81 87 ALA A O 1
ATOM 678 N N . ARG A 1 88 ? -2.213 -5.275 -4.483 1.00 87.25 88 ARG A N 1
ATOM 679 C CA . ARG A 1 88 ? -0.785 -5.329 -4.810 1.00 87.25 88 ARG A CA 1
ATOM 680 C C . ARG A 1 88 ? -0.427 -6.561 -5.654 1.00 87.25 88 ARG A C 1
ATOM 682 O O . ARG A 1 88 ? 0.367 -6.439 -6.583 1.00 87.25 88 ARG A O 1
ATOM 689 N N . GLN A 1 89 ? -0.965 -7.736 -5.319 1.00 84.69 89 GLN A N 1
ATOM 690 C CA . GLN A 1 89 ? -0.637 -8.979 -6.031 1.00 84.69 89 GLN A CA 1
ATOM 691 C C . GLN A 1 89 ? -1.059 -8.915 -7.503 1.00 84.69 89 GLN A C 1
ATOM 693 O O . GLN A 1 89 ? -0.287 -9.330 -8.359 1.00 84.69 89 GLN A O 1
ATOM 698 N N . ILE A 1 90 ? -2.215 -8.305 -7.788 1.00 85.94 90 ILE A N 1
ATOM 699 C CA . ILE A 1 90 ?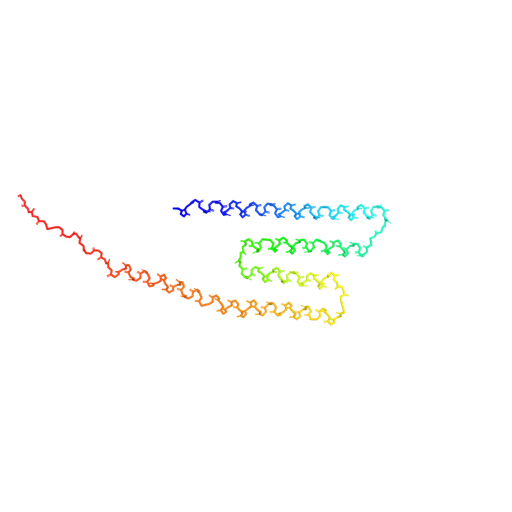 -2.742 -8.112 -9.150 1.00 85.94 90 ILE A CA 1
ATOM 700 C C . ILE A 1 90 ? -1.858 -7.157 -9.973 1.00 85.94 90 ILE A C 1
ATOM 702 O O . ILE A 1 90 ? -1.719 -7.331 -11.177 1.00 85.94 90 ILE A O 1
ATOM 706 N N . ILE A 1 91 ? -1.260 -6.140 -9.340 1.00 82.31 91 ILE A N 1
ATOM 707 C CA . ILE A 1 91 ? -0.451 -5.121 -10.036 1.00 82.31 91 ILE A CA 1
ATOM 708 C C . ILE A 1 91 ? 0.955 -5.634 -10.372 1.00 82.31 91 ILE A C 1
ATOM 710 O O . ILE A 1 91 ? 1.499 -5.293 -11.417 1.00 82.31 91 ILE A O 1
ATOM 714 N N . ILE A 1 92 ? 1.571 -6.401 -9.470 1.00 79.31 92 ILE A N 1
ATOM 715 C CA . ILE A 1 92 ? 2.973 -6.825 -9.616 1.00 79.31 92 ILE A CA 1
ATOM 716 C C . ILE A 1 92 ? 3.094 -8.093 -10.453 1.00 79.31 92 ILE A C 1
ATOM 718 O O . ILE A 1 92 ? 4.030 -8.219 -11.237 1.00 79.31 92 ILE A O 1
ATOM 722 N N . TYR A 1 93 ? 2.185 -9.049 -10.267 1.00 75.12 93 TYR A N 1
ATOM 723 C CA . TYR A 1 93 ? 2.257 -10.322 -10.963 1.00 75.12 93 TYR A CA 1
ATOM 724 C C . TYR A 1 93 ? 1.276 -10.332 -12.125 1.00 75.12 93 TYR A C 1
ATOM 726 O O . TYR A 1 93 ? 0.060 -10.331 -11.939 1.00 75.12 93 TYR A O 1
ATOM 734 N N . HIS A 1 94 ? 1.818 -10.415 -13.337 1.00 67.81 94 HIS A N 1
ATOM 735 C CA . HIS A 1 94 ? 1.041 -10.662 -14.544 1.00 67.81 94 HIS A CA 1
ATOM 736 C C . HIS A 1 94 ? 0.613 -12.137 -14.583 1.00 67.81 94 HIS A C 1
ATOM 738 O O . HIS A 1 94 ? 1.161 -12.949 -15.327 1.00 67.81 94 HIS A O 1
ATOM 744 N N . HIS A 1 95 ? -0.343 -12.501 -13.729 1.00 72.44 95 HIS A N 1
ATOM 745 C CA . HIS A 1 95 ? -1.015 -13.791 -13.803 1.00 72.44 95 HIS A CA 1
ATOM 746 C C . HIS A 1 95 ? -1.943 -13.855 -15.026 1.00 72.44 95 HIS A C 1
ATOM 748 O O . HIS A 1 95 ? -2.203 -12.847 -15.692 1.00 72.44 95 HIS A O 1
ATOM 754 N N . SER A 1 96 ? -2.453 -15.050 -15.340 1.00 84.06 96 SER A N 1
ATOM 755 C CA . SER A 1 96 ? -3.400 -15.216 -16.444 1.00 84.06 96 SER A CA 1
ATOM 756 C C . SER A 1 96 ? -4.628 -14.320 -16.247 1.00 84.06 96 SER A C 1
ATOM 758 O O . SER A 1 96 ? -5.011 -14.004 -15.121 1.00 84.06 96 SER A O 1
ATOM 760 N N . ALA A 1 97 ? -5.298 -13.940 -17.338 1.00 85.75 97 ALA A N 1
ATOM 761 C CA . ALA A 1 97 ? -6.478 -13.069 -17.272 1.00 85.75 97 ALA A CA 1
ATOM 762 C C . ALA A 1 97 ? -7.561 -13.590 -16.301 1.00 85.75 97 ALA A C 1
ATOM 764 O O . ALA A 1 97 ? -8.234 -12.800 -15.640 1.00 85.75 97 ALA A O 1
ATOM 765 N N . LEU A 1 98 ? -7.691 -14.917 -16.174 1.00 89.19 98 LEU A N 1
ATOM 766 C CA . LEU A 1 98 ? -8.596 -15.562 -15.220 1.00 89.19 98 LEU A CA 1
ATOM 767 C C . LEU A 1 98 ? -8.177 -15.362 -13.760 1.00 89.19 98 LEU A C 1
ATOM 769 O O . LEU A 1 98 ? -9.031 -15.092 -12.922 1.00 89.19 98 LEU A O 1
ATOM 773 N N . ASP A 1 99 ? -6.887 -15.440 -13.450 1.00 86.19 99 ASP A N 1
ATOM 774 C CA . ASP A 1 99 ? -6.384 -15.246 -12.087 1.00 86.19 99 ASP A CA 1
ATOM 775 C C . ASP A 1 99 ? -6.607 -13.801 -11.629 1.00 86.19 99 ASP A C 1
ATOM 777 O O . ASP A 1 99 ? -7.058 -13.553 -10.510 1.00 86.19 99 ASP A O 1
ATOM 781 N N . ASN A 1 100 ? -6.389 -12.839 -12.531 1.00 87.75 100 ASN A N 1
ATOM 782 C CA . ASN A 1 100 ? -6.707 -11.436 -12.275 1.00 87.75 100 ASN A CA 1
ATOM 783 C C . ASN A 1 100 ? -8.210 -11.230 -12.055 1.00 87.75 100 ASN A C 1
ATOM 785 O O . ASN A 1 100 ? -8.598 -10.490 -11.151 1.00 87.75 100 ASN A O 1
ATOM 789 N N . LEU A 1 101 ? -9.067 -11.916 -12.819 1.00 89.25 101 LEU A N 1
ATOM 790 C CA . LEU A 1 101 ? -10.516 -11.869 -12.617 1.00 89.25 101 LEU A CA 1
ATOM 791 C C . LEU A 1 101 ? -10.912 -12.414 -11.237 1.00 89.25 101 LEU A C 1
ATOM 793 O O . LEU A 1 101 ? -11.714 -11.791 -10.541 1.00 89.25 101 LEU A O 1
ATOM 797 N N . VAL A 1 102 ? -10.320 -13.533 -10.809 1.00 90.75 102 VAL A N 1
ATOM 798 C CA . VAL A 1 102 ? -10.527 -14.096 -9.465 1.00 90.75 102 VAL A CA 1
ATOM 799 C C . VAL A 1 102 ? -10.049 -13.121 -8.387 1.00 90.75 102 VAL A C 1
ATOM 801 O O . VAL A 1 102 ? -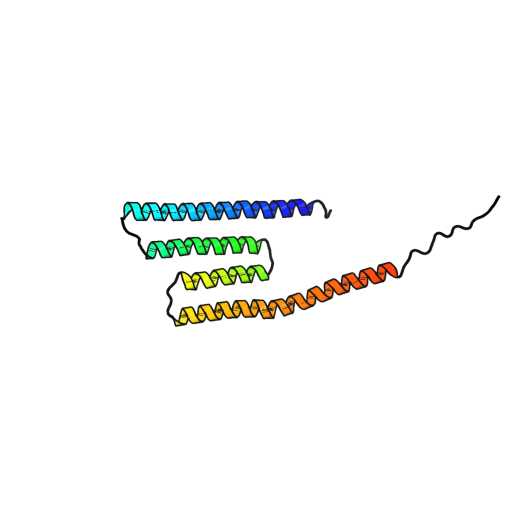10.759 -12.909 -7.405 1.00 90.75 102 VAL A O 1
ATOM 804 N N . GLY A 1 103 ? -8.902 -12.468 -8.586 1.00 88.50 103 GLY A N 1
ATOM 805 C CA . GLY A 1 103 ? -8.401 -11.425 -7.691 1.00 88.50 103 GLY A CA 1
ATOM 806 C C . GLY A 1 103 ? -9.370 -10.246 -7.559 1.00 88.50 103 GLY A C 1
ATOM 807 O O . GLY A 1 103 ? -9.678 -9.817 -6.447 1.00 88.50 103 GLY A O 1
ATOM 808 N N . VAL A 1 104 ? -9.926 -9.762 -8.672 1.00 90.94 104 VAL A N 1
ATOM 809 C CA . VAL A 1 104 ? -10.935 -8.688 -8.667 1.00 90.94 104 VAL A CA 1
ATOM 810 C C . VAL A 1 104 ? -12.219 -9.131 -7.958 1.00 90.94 104 VAL A C 1
ATOM 812 O O . VAL A 1 104 ? -12.771 -8.367 -7.165 1.00 90.94 104 VAL A O 1
ATOM 815 N N . ILE A 1 105 ? -12.679 -10.368 -8.175 1.00 92.50 105 ILE A N 1
ATOM 816 C CA . ILE A 1 105 ? -13.835 -10.936 -7.460 1.00 92.50 105 ILE A CA 1
ATOM 817 C C . ILE A 1 105 ? -13.550 -11.031 -5.956 1.00 92.50 105 ILE A C 1
ATOM 819 O O . ILE A 1 105 ? -14.421 -10.704 -5.149 1.00 92.50 105 ILE A O 1
ATOM 823 N N . ALA A 1 106 ? -12.336 -11.417 -5.559 1.00 90.88 106 ALA A N 1
ATOM 824 C CA . ALA A 1 106 ? -11.934 -11.452 -4.157 1.00 90.88 106 ALA A CA 1
ATOM 825 C C . ALA A 1 106 ? -11.984 -10.050 -3.526 1.00 90.88 106 ALA A C 1
ATOM 827 O O . ALA A 1 106 ? -12.596 -9.876 -2.471 1.00 90.88 106 ALA A O 1
ATOM 828 N N . VAL A 1 107 ? -11.432 -9.033 -4.200 1.00 90.38 107 VAL A N 1
ATOM 829 C CA . VAL A 1 107 ? -11.517 -7.622 -3.780 1.00 90.38 107 VAL A CA 1
ATOM 830 C C . VAL A 1 107 ? -12.979 -7.168 -3.663 1.00 90.38 107 VAL A C 1
ATOM 832 O O . VAL A 1 107 ? -13.355 -6.547 -2.667 1.00 90.38 107 VAL A O 1
ATOM 835 N N . ALA A 1 108 ? -13.839 -7.526 -4.620 1.00 90.75 108 ALA A N 1
ATOM 836 C CA . ALA A 1 108 ? -15.273 -7.235 -4.558 1.00 90.75 108 ALA A CA 1
ATOM 837 C C . ALA A 1 108 ? -15.960 -7.923 -3.360 1.00 90.75 108 ALA A C 1
ATOM 839 O O . ALA A 1 108 ? -16.786 -7.310 -2.682 1.00 90.75 108 ALA A O 1
AT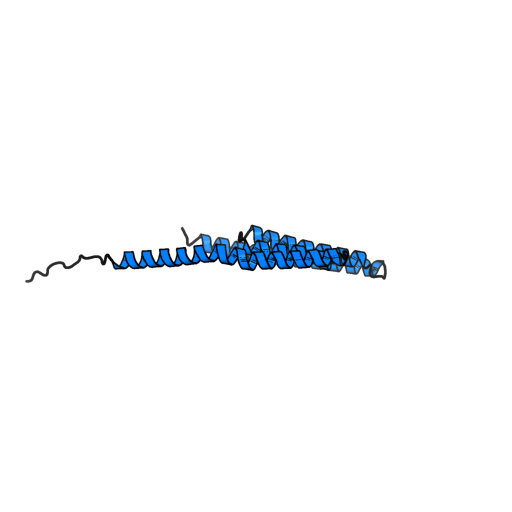OM 840 N N . GLY A 1 109 ? -15.578 -9.164 -3.047 1.00 91.06 109 GLY A N 1
ATOM 841 C CA . GLY A 1 109 ? -16.021 -9.890 -1.856 1.00 91.06 109 GLY A CA 1
ATOM 842 C C . GLY A 1 109 ? -15.607 -9.199 -0.554 1.00 91.06 109 GLY A C 1
ATOM 843 O O . GLY A 1 109 ? -16.436 -9.031 0.339 1.00 91.06 109 GLY A O 1
ATOM 844 N N . LEU A 1 110 ? -14.365 -8.710 -0.464 1.00 88.81 110 LEU A N 1
ATOM 845 C CA . LEU A 1 110 ? -13.884 -7.896 0.661 1.00 88.81 110 LEU A CA 1
ATOM 846 C C . LEU A 1 110 ? -14.735 -6.630 0.856 1.00 88.81 110 LEU A C 1
ATOM 848 O O . LEU A 1 110 ? -15.128 -6.316 1.982 1.00 88.81 110 LEU A O 1
ATOM 852 N N . PHE A 1 111 ? -15.096 -5.939 -0.230 1.00 86.56 111 PHE A N 1
ATOM 853 C CA . PHE A 1 111 ? -16.015 -4.796 -0.176 1.00 86.56 111 PHE A CA 1
ATOM 854 C C . PHE A 1 111 ? -17.434 -5.185 0.257 1.00 86.56 111 PHE A C 1
ATOM 856 O O . PHE A 1 111 ? -18.066 -4.452 1.022 1.00 86.56 111 PHE A O 1
ATOM 863 N N . ALA A 1 112 ? -17.941 -6.335 -0.187 1.00 88.44 112 ALA A N 1
ATOM 864 C CA . ALA A 1 112 ? -19.238 -6.840 0.248 1.00 88.44 112 ALA A CA 1
ATOM 865 C C . ALA A 1 112 ? -19.232 -7.158 1.751 1.00 88.44 112 ALA A C 1
ATOM 867 O O . ALA A 1 112 ? -20.115 -6.702 2.474 1.00 88.44 112 ALA A O 1
ATOM 868 N N . ILE A 1 113 ? -18.205 -7.843 2.257 1.00 84.94 113 ILE A N 1
ATOM 869 C CA . ILE A 1 113 ? -18.041 -8.111 3.693 1.00 84.94 113 ILE A CA 1
ATOM 870 C C . ILE A 1 113 ? -17.984 -6.793 4.474 1.00 84.94 113 ILE A C 1
ATOM 872 O O . ILE A 1 113 ? -18.692 -6.638 5.472 1.00 84.94 113 ILE A O 1
ATOM 876 N N . ARG A 1 114 ? -17.223 -5.804 3.984 1.00 80.88 114 ARG A N 1
ATOM 877 C CA . ARG A 1 114 ? -17.180 -4.458 4.572 1.00 80.88 114 ARG A CA 1
ATOM 878 C C . ARG A 1 114 ? -18.569 -3.824 4.651 1.00 80.88 114 ARG A C 1
ATOM 880 O O . ARG A 1 114 ? -18.896 -3.219 5.662 1.00 80.88 114 ARG A O 1
ATOM 887 N N . LYS A 1 115 ? -19.387 -3.946 3.606 1.00 79.44 115 LYS A N 1
ATOM 888 C CA . LYS A 1 115 ? -20.719 -3.329 3.550 1.00 79.44 115 LYS A CA 1
ATOM 889 C C . LYS A 1 115 ? -21.757 -4.069 4.397 1.00 79.44 115 LYS A C 1
ATOM 891 O O . LYS A 1 115 ? -22.533 -3.424 5.089 1.00 79.44 115 LYS A O 1
ATOM 896 N N . TYR A 1 116 ? -21.794 -5.397 4.344 1.00 77.75 116 TYR A N 1
ATOM 897 C CA . TYR A 1 116 ? -22.886 -6.187 4.922 1.00 77.75 116 TYR A CA 1
ATOM 898 C C . TYR A 1 116 ? -22.589 -6.689 6.339 1.00 77.75 116 TYR A C 1
ATOM 900 O O . TYR A 1 116 ? -23.495 -6.715 7.166 1.00 77.75 116 TYR A O 1
ATOM 908 N N . LEU A 1 117 ? -21.336 -7.027 6.665 1.00 68.31 117 LEU A N 1
ATOM 909 C CA . LEU A 1 117 ? -20.988 -7.547 7.992 1.00 68.31 117 LEU A CA 1
ATOM 910 C C . LEU A 1 117 ? -20.840 -6.417 9.025 1.00 68.31 117 LEU A C 1
ATOM 912 O O . LEU A 1 117 ? -21.338 -6.529 10.142 1.00 68.31 117 LEU A O 1
ATOM 916 N N . PHE A 1 118 ? -20.235 -5.284 8.648 1.00 63.91 118 PHE A N 1
ATOM 917 C CA . PHE A 1 118 ? -20.058 -4.154 9.574 1.00 63.91 118 PHE A CA 1
ATOM 918 C C . PHE A 1 118 ? -21.351 -3.388 9.863 1.00 63.91 118 PHE A C 1
ATOM 920 O O . PHE A 1 118 ? -21.533 -2.939 10.993 1.00 63.91 118 PHE A O 1
ATOM 927 N N . VAL A 1 119 ? -22.266 -3.274 8.892 1.00 57.56 119 VAL A N 1
ATOM 928 C CA . VAL A 1 119 ? -23.592 -2.667 9.118 1.00 57.56 119 VAL A CA 1
ATOM 929 C C . VAL A 1 119 ? -24.397 -3.477 10.136 1.00 57.56 119 VAL A C 1
ATOM 931 O O . VAL A 1 119 ? -25.048 -2.898 11.003 1.00 57.56 119 VAL A O 1
ATOM 934 N N . VAL A 1 120 ? -24.304 -4.810 10.085 1.00 55.41 120 VAL A N 1
ATOM 935 C CA . VAL A 1 120 ? -24.997 -5.692 11.031 1.00 55.41 120 VAL A CA 1
ATOM 936 C C . VAL A 1 120 ? -24.346 -5.653 12.417 1.00 55.41 120 VAL A C 1
ATOM 938 O O . VAL A 1 120 ? -25.064 -5.557 13.401 1.00 55.41 120 VAL A O 1
ATOM 941 N N . THR A 1 121 ? -23.013 -5.663 12.534 1.00 55.03 121 THR A N 1
ATOM 942 C CA . THR A 1 121 ? -22.330 -5.709 13.844 1.00 55.03 121 THR A CA 1
ATOM 943 C C . THR A 1 121 ? -22.326 -4.374 14.605 1.00 55.03 121 THR A C 1
ATOM 945 O O . THR A 1 121 ? -22.439 -4.381 15.830 1.00 55.03 121 THR A O 1
ATOM 948 N N . PHE A 1 122 ? -22.228 -3.222 13.931 1.00 54.00 122 PHE A N 1
ATOM 949 C CA . PHE A 1 122 ? -22.200 -1.915 14.614 1.00 54.00 122 PHE A CA 1
ATOM 950 C C . PHE A 1 122 ? -23.587 -1.291 14.828 1.00 54.00 122 PHE A C 1
ATOM 952 O O . PHE A 1 122 ? -23.769 -0.556 15.799 1.00 54.00 122 PHE A O 1
ATOM 959 N N . GLY A 1 123 ? -24.586 -1.633 14.005 1.00 51.94 123 GLY A N 1
ATOM 960 C CA . GLY A 1 123 ? -25.953 -1.113 14.146 1.00 51.94 123 GLY A CA 1
ATOM 961 C C . GLY A 1 123 ? -26.683 -1.569 15.418 1.00 51.94 123 GLY A C 1
ATOM 962 O O . GLY A 1 123 ? -27.608 -0.896 15.870 1.00 51.94 123 GLY A O 1
ATOM 963 N N . ILE A 1 124 ? -26.252 -2.682 16.022 1.00 53.41 124 ILE A N 1
ATOM 964 C CA . ILE A 1 124 ? -26.782 -3.185 17.302 1.00 53.41 124 ILE A CA 1
ATOM 965 C C . ILE A 1 124 ? -26.127 -2.458 18.489 1.00 53.41 124 ILE A C 1
ATOM 967 O O . ILE A 1 124 ? -26.822 -1.964 19.370 1.00 53.41 124 ILE A O 1
ATOM 971 N N . CYS A 1 125 ? -24.800 -2.278 18.465 1.00 51.56 125 CYS A N 1
ATOM 972 C CA . CYS A 1 125 ? -24.064 -1.659 19.574 1.00 51.56 125 CYS A CA 1
ATOM 973 C C . CYS A 1 125 ? -24.299 -0.139 19.700 1.00 51.56 125 CYS A C 1
ATOM 975 O O . CYS A 1 125 ? -24.285 0.396 20.810 1.00 51.56 125 CYS A O 1
ATOM 977 N N . GLU A 1 126 ? -24.536 0.574 18.591 1.00 56.75 126 GLU A N 1
ATOM 978 C CA . GLU A 1 126 ? -24.833 2.015 18.631 1.00 56.75 126 GLU A CA 1
ATOM 979 C C . GLU A 1 126 ? -26.204 2.300 19.260 1.00 56.75 126 GLU A C 1
ATOM 981 O O . GLU A 1 126 ? -26.325 3.185 20.113 1.00 56.75 126 GLU A O 1
ATOM 986 N N . LYS A 1 127 ? -27.214 1.484 18.925 1.00 50.84 127 LYS A N 1
ATOM 987 C CA . LYS A 1 127 ? -28.540 1.559 19.550 1.00 50.84 127 LYS A CA 1
ATOM 988 C C . LYS A 1 127 ? -28.480 1.290 21.050 1.00 50.84 127 LYS A C 1
ATOM 990 O O . LYS A 1 127 ? -29.114 2.019 21.807 1.00 50.84 127 LYS A O 1
ATOM 995 N N . ASP A 1 128 ? -27.685 0.317 21.486 1.00 58.72 128 ASP A N 1
ATOM 996 C CA . ASP A 1 128 ? -27.587 -0.035 22.906 1.00 58.72 128 ASP A CA 1
ATOM 997 C C . ASP A 1 128 ? -26.868 1.036 23.739 1.00 58.72 128 ASP A C 1
ATOM 999 O O . ASP A 1 128 ? -27.272 1.317 24.867 1.00 58.72 128 ASP A O 1
ATOM 1003 N N . LYS A 1 129 ? -25.850 1.711 23.184 1.00 55.66 129 LYS A N 1
ATOM 1004 C CA . LYS A 1 129 ? -25.167 2.815 23.882 1.00 55.66 129 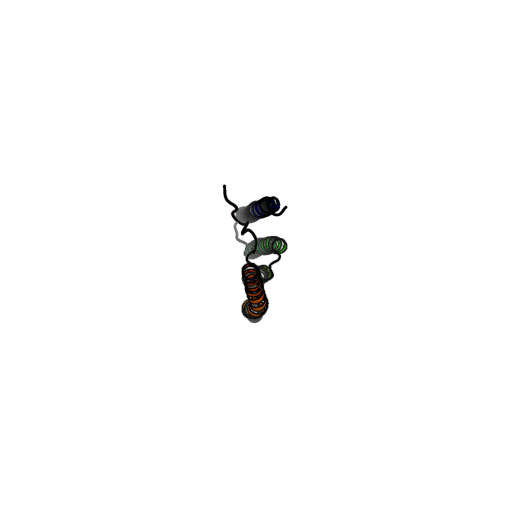LYS A CA 1
ATOM 1005 C C . LYS A 1 129 ? -26.038 4.058 24.024 1.00 55.66 129 LYS A C 1
ATOM 1007 O O . LYS A 1 129 ? -26.050 4.659 25.097 1.00 55.66 129 LYS A O 1
ATOM 1012 N N . HIS A 1 130 ? -26.769 4.430 22.972 1.00 56.31 130 HIS A N 1
ATOM 1013 C CA . HIS A 1 130 ? -27.693 5.564 23.030 1.00 56.31 130 HIS A CA 1
ATOM 1014 C C . HIS A 1 130 ? -28.837 5.296 24.014 1.00 56.31 130 HIS A C 1
ATOM 1016 O O . HIS A 1 130 ? -29.198 6.178 24.787 1.00 56.31 130 HIS A O 1
ATOM 1022 N N . LYS A 1 131 ? -29.347 4.060 24.048 1.00 58.97 131 LYS A N 1
ATOM 1023 C CA . LYS A 1 131 ? -30.431 3.662 24.950 1.00 58.97 131 LYS A CA 1
ATOM 1024 C C . LYS A 1 131 ? -29.983 3.597 26.416 1.00 58.97 131 LYS A C 1
ATOM 1026 O O . LYS A 1 131 ? -30.691 4.097 27.278 1.00 58.97 131 LYS A O 1
ATOM 1031 N N . ALA A 1 132 ? -28.782 3.084 26.696 1.00 64.56 132 ALA A N 1
ATOM 1032 C CA . ALA A 1 132 ? -28.231 3.035 28.054 1.00 64.56 132 ALA A CA 1
ATOM 1033 C C . ALA A 1 132 ? -27.886 4.426 28.628 1.00 64.56 132 ALA A C 1
ATOM 1035 O O . ALA A 1 132 ? -28.059 4.661 29.824 1.00 64.56 132 ALA A O 1
ATOM 1036 N N . MET A 1 133 ? -27.417 5.365 27.794 1.00 60.53 133 MET A N 1
ATOM 1037 C CA . MET A 1 133 ? -27.215 6.761 28.213 1.00 60.53 133 MET A CA 1
ATOM 1038 C C . MET A 1 133 ? -28.541 7.495 28.439 1.00 60.53 133 MET A C 1
ATOM 1040 O O . MET A 1 133 ? -28.635 8.285 29.374 1.00 60.53 133 MET A O 1
ATOM 1044 N N . GLN A 1 134 ? -29.564 7.207 27.632 1.00 62.59 134 GLN A N 1
ATOM 1045 C CA . GLN A 1 134 ? -30.879 7.840 27.743 1.00 62.59 134 GLN A CA 1
ATOM 1046 C C . GLN A 1 134 ? -31.669 7.347 28.970 1.00 62.59 134 GLN A C 1
ATOM 1048 O O . GLN A 1 134 ? -32.262 8.168 29.665 1.00 62.59 134 GLN A O 1
ATOM 1053 N N . ASP A 1 135 ? -31.589 6.055 29.310 1.00 61.12 135 ASP A N 1
ATOM 1054 C CA . ASP A 1 135 ? -32.164 5.504 30.554 1.00 61.12 135 ASP A CA 1
ATOM 1055 C C . ASP A 1 135 ? -31.477 6.064 31.811 1.00 61.12 135 ASP A C 1
ATOM 1057 O O . ASP A 1 135 ? -32.127 6.313 32.826 1.00 61.12 135 ASP A O 1
ATOM 1061 N N . SER A 1 136 ? -30.164 6.312 31.741 1.00 62.00 136 SER A N 1
ATOM 1062 C CA . SER A 1 136 ? -29.398 6.857 32.871 1.00 62.00 136 SER A CA 1
ATOM 1063 C C . SER A 1 136 ? -29.720 8.335 33.133 1.00 62.00 136 SER A C 1
ATOM 1065 O O . SER A 1 136 ? -29.749 8.753 34.286 1.00 62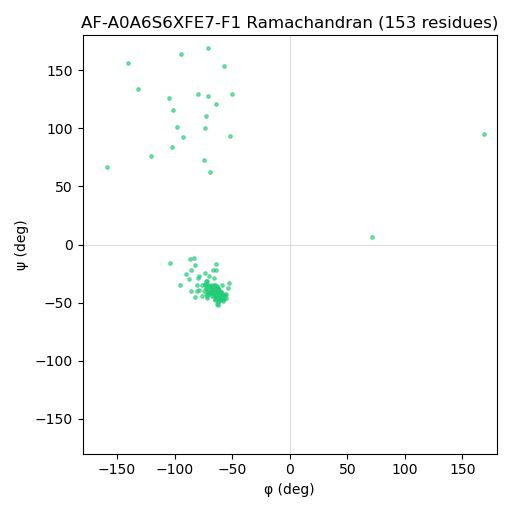.00 136 SER A O 1
ATOM 1067 N N . GLN A 1 137 ? -30.007 9.118 32.084 1.00 60.44 137 GLN A N 1
ATOM 1068 C CA . GLN A 1 137 ? -30.443 10.515 32.219 1.00 60.44 137 GLN A CA 1
ATOM 1069 C C . GLN A 1 137 ? -31.880 10.634 32.747 1.00 60.44 137 GLN A C 1
ATOM 1071 O O . GLN A 1 137 ? -32.174 11.563 33.491 1.00 60.44 137 GLN A O 1
ATOM 1076 N N . MET A 1 138 ? -32.756 9.674 32.435 1.00 58.25 138 MET A N 1
ATOM 1077 C CA . MET A 1 138 ? -34.126 9.651 32.963 1.00 58.25 138 MET A CA 1
ATOM 1078 C C . MET A 1 138 ? -34.184 9.248 34.449 1.00 58.25 138 MET A C 1
ATOM 1080 O O . MET A 1 138 ? -35.010 9.763 35.198 1.00 58.25 138 MET A O 1
ATOM 1084 N N . HIS A 1 139 ? -33.294 8.351 34.893 1.00 55.91 139 HIS A N 1
ATO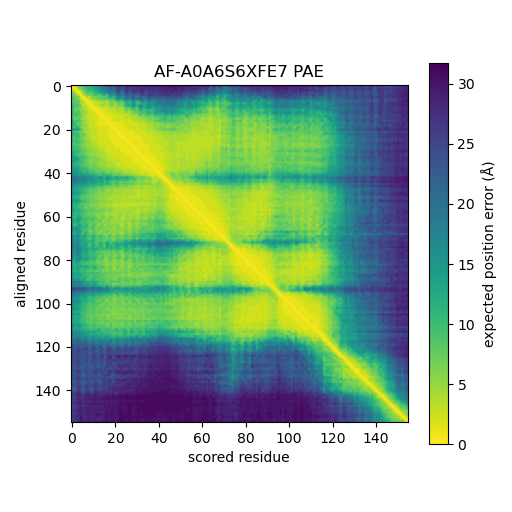M 1085 C CA . HIS A 1 139 ? -33.211 7.928 36.297 1.00 55.91 139 HIS A CA 1
ATOM 1086 C C . HIS A 1 139 ? -32.598 8.986 37.231 1.00 55.91 139 HIS A C 1
ATOM 1088 O O . HIS A 1 139 ? -32.896 8.967 38.425 1.00 55.91 139 HIS A O 1
ATOM 1094 N N . GLU A 1 140 ? -31.779 9.909 36.714 1.00 61.75 140 GLU A N 1
ATOM 1095 C CA . GLU A 1 140 ? -31.212 11.016 37.501 1.00 61.75 140 GLU A CA 1
ATOM 1096 C C . GLU A 1 140 ? -32.221 12.166 37.711 1.00 61.75 140 GLU A C 1
ATOM 1098 O O . GLU A 1 140 ? -32.184 12.822 38.749 1.00 61.75 140 GLU A O 1
ATOM 1103 N N . GLU A 1 141 ? -33.194 12.357 36.808 1.00 57.47 141 GLU A N 1
ATOM 1104 C CA . GLU A 1 141 ? -34.267 13.357 36.980 1.00 57.47 141 GLU A CA 1
ATOM 1105 C C . GLU A 1 141 ? -35.445 12.893 37.865 1.00 57.47 141 GLU A C 1
ATOM 1107 O O . GLU A 1 141 ? -36.203 13.731 38.352 1.00 57.47 141 GLU A O 1
ATOM 1112 N N . LEU A 1 142 ? -35.621 11.586 38.117 1.00 59.06 142 LEU A N 1
ATOM 1113 C CA . LEU A 1 142 ? -36.774 11.070 38.883 1.00 59.06 142 LEU A CA 1
ATOM 1114 C C . LEU A 1 142 ? -36.595 11.141 40.417 1.00 59.06 142 LEU A C 1
ATOM 1116 O O . LEU A 1 142 ? -37.564 10.983 41.157 1.00 59.06 142 LEU A O 1
ATOM 1120 N N . HIS A 1 143 ? -35.386 11.426 40.908 1.00 53.28 143 HIS A N 1
ATOM 1121 C CA . HIS A 1 143 ? -35.125 11.740 42.317 1.00 53.28 143 HIS A CA 1
ATOM 1122 C C . HIS A 1 143 ? -34.515 13.144 42.450 1.00 53.28 143 HIS A C 1
ATOM 1124 O O . HIS A 1 143 ? -33.316 13.271 42.708 1.00 53.28 143 HIS A O 1
ATOM 1130 N N . PRO A 1 144 ? -35.313 14.222 42.325 1.00 49.47 144 PRO A N 1
ATOM 1131 C CA . PRO A 1 144 ? -34.880 15.514 42.824 1.00 49.47 144 PRO A CA 1
ATOM 1132 C C . PRO A 1 144 ? -34.750 15.371 44.340 1.00 49.47 144 PRO A C 1
ATOM 1134 O O . PRO A 1 144 ? -35.704 14.987 45.015 1.00 49.47 144 PRO A O 1
ATOM 1137 N N . SER A 1 145 ? -33.556 15.621 44.869 1.00 49.59 145 SER A N 1
ATOM 1138 C CA . SER A 1 145 ? -33.272 15.646 46.301 1.00 49.59 145 SER A CA 1
ATOM 1139 C C . SER A 1 145 ? -34.263 16.563 47.024 1.00 49.59 145 SER A C 1
ATOM 1141 O O . SER A 1 145 ? -34.057 17.770 47.138 1.00 49.59 145 SER A O 1
ATOM 1143 N N . THR A 1 146 ? -35.356 15.993 47.522 1.00 59.69 146 THR A N 1
ATOM 1144 C CA . THR A 1 146 ? -36.233 16.626 48.496 1.00 59.69 146 THR A CA 1
ATOM 1145 C C . THR A 1 146 ? -35.501 16.597 49.824 1.00 59.69 146 THR A C 1
ATOM 1147 O O . THR A 1 146 ? -35.469 15.553 50.467 1.00 59.69 146 THR A O 1
ATOM 1150 N N . SER A 1 147 ? -34.891 17.712 50.216 1.00 53.50 147 SER A N 1
ATOM 1151 C CA . SER A 1 147 ? -34.825 18.149 51.616 1.00 53.50 147 SER A CA 1
ATOM 1152 C C . SER A 1 147 ? -33.827 19.294 51.753 1.00 53.50 147 SER A C 1
ATOM 1154 O O . SER A 1 147 ? -32.638 19.049 51.950 1.00 53.50 147 SER A O 1
ATOM 1156 N N . ASN A 1 148 ? -34.310 20.535 51.704 1.00 54.38 148 ASN A N 1
ATOM 1157 C CA . ASN A 1 148 ? -33.930 21.503 52.731 1.00 54.38 148 ASN A CA 1
ATOM 1158 C C . ASN A 1 148 ? -34.950 22.652 52.804 1.00 54.38 148 ASN A C 1
ATOM 1160 O O . ASN A 1 148 ? -34.641 23.790 52.468 1.00 54.38 148 ASN A O 1
ATOM 1164 N N . GLU A 1 149 ? -36.175 22.350 53.233 1.00 54.53 149 GLU A N 1
ATOM 1165 C CA . GLU A 1 149 ? -37.012 23.353 53.898 1.00 54.53 149 GLU A CA 1
ATOM 1166 C C . GLU A 1 149 ? -36.756 23.204 55.402 1.00 54.53 149 GLU A C 1
ATOM 1168 O O . GLU A 1 149 ? -37.322 22.339 56.070 1.00 54.53 149 GLU A O 1
ATOM 1173 N N . GLY A 1 150 ? -35.80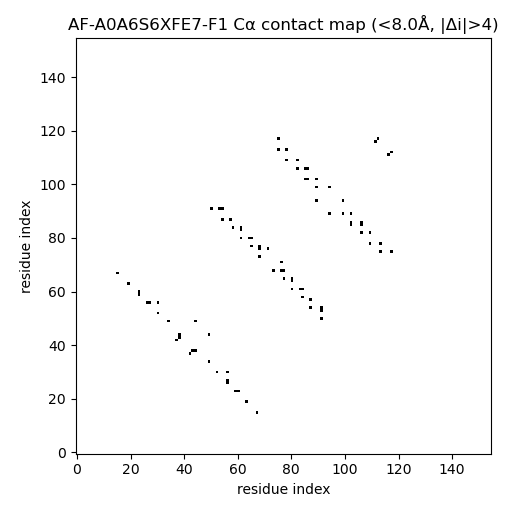4 23.985 55.914 1.00 58.41 150 GLY A N 1
ATOM 1174 C CA . GLY A 1 150 ? -35.659 24.211 57.349 1.00 58.41 150 GLY A CA 1
ATOM 1175 C C . GLY A 1 150 ? -36.698 25.250 57.777 1.00 58.41 150 GLY A C 1
ATOM 1176 O O . GLY A 1 150 ? -36.793 26.280 57.110 1.00 58.41 150 GLY A O 1
ATOM 1177 N N . PRO A 1 151 ? -37.499 25.009 58.828 1.00 61.47 151 PRO A N 1
ATOM 1178 C CA . PRO A 1 151 ? -38.559 25.930 59.200 1.00 61.47 151 PRO A CA 1
ATOM 1179 C C . PRO A 1 151 ? -37.975 27.211 59.794 1.00 61.47 151 PRO A C 1
ATOM 1181 O O . PRO A 1 151 ? -37.200 27.175 60.753 1.00 61.47 151 PRO A O 1
ATOM 1184 N N . ASP A 1 152 ? -38.406 28.337 59.231 1.00 65.44 152 ASP A N 1
ATOM 1185 C CA . ASP A 1 152 ? -38.328 29.652 59.847 1.00 65.44 152 ASP A CA 1
ATOM 1186 C C . ASP A 1 152 ? -38.904 29.598 61.269 1.00 65.44 152 ASP A C 1
ATOM 1188 O O . ASP A 1 152 ? -40.042 29.160 61.484 1.00 65.44 152 ASP A O 1
ATOM 1192 N N . HIS A 1 153 ? -38.154 30.109 62.246 1.00 58.38 153 HIS A N 1
ATOM 1193 C CA . HIS A 1 153 ? -38.759 30.567 63.490 1.00 58.38 153 HIS A CA 1
ATOM 1194 C C . HIS A 1 153 ? -38.248 31.961 63.886 1.00 58.38 153 HIS A C 1
ATOM 1196 O O . HIS A 1 153 ? -37.046 32.213 63.777 1.00 58.38 153 HIS A O 1
ATOM 1202 N N . PRO A 1 154 ? -39.155 32.883 64.271 1.00 64.62 154 PRO A N 1
ATOM 1203 C CA . PRO A 1 154 ? -38.873 34.308 64.393 1.00 64.62 154 PRO A CA 1
ATOM 1204 C C . PRO A 1 154 ? -38.484 34.736 65.818 1.00 64.62 154 PRO A C 1
ATOM 1206 O O . PRO A 1 154 ? -38.824 34.056 66.782 1.00 64.62 154 PRO A O 1
ATOM 1209 N N . ALA A 1 155 ? -37.909 35.946 65.868 1.00 49.59 155 ALA A N 1
ATOM 1210 C CA . ALA A 1 155 ? -37.733 36.881 66.994 1.00 49.59 155 ALA A CA 1
ATOM 1211 C C . ALA A 1 155 ? -36.784 36.479 68.137 1.00 49.59 155 ALA A C 1
ATOM 1213 O O . ALA A 1 155 ? -37.135 35.615 68.968 1.00 49.59 155 ALA A O 1
#

Sequence (155 aa):
MREKMRPVISKLSHLLEIVTSLIIIAAVAMGIFHMAVYIFTNGDVDQSKFETFFANIMSMVVGLEFVKMLVRQTPAAVLDVLLFAVARQIIIYHHSALDNLVGVIAVAGLFAIRKYLFVVTFGICEKDKHKAMQDSQMHEELHPSTSNEGPDHPA

pLDDT: mean 76.72, std 13.65, range [49.47, 93.19]

Mean predicted aligned error: 13.78 Å

Radius of gyration: 28.13 Å; Cα contacts (8 Å, |Δi|>4): 45; chains: 1; bounding box: 66×52×86 Å

Secondary structure (DSSP, 8-state):
-TTTHHHHHHHHHHHHHHHHHHHHHHHHHHHHHHHHHHHHHHSS--HHHHHHHHHHHHHHHHHHHHHHHHHS--HHHHHHHHHHHHHHHHHH----HHHHHHHHHHHHHHHHHHHHHHHHHHHHHHHHHHHHHHHHHHHHHS-------PPP---

Foldseek 3Di:
DVPVVVVVVVVVVVVLVVVLVVVLVVLVVVLVVVQVVVCVVPVDRDPVSVLVSLVVSLVSVLVSLVVVCVVVVDVLSVLVSVLSVLVSCLVSDPDPPVVNVVSVVVSVVSVVCVVPVCCVVVVVVVVVVVVVVVVVVVVVVVDDDPDDPDDDDDD